Protein AF-A0A0V0GWK5-F1 (afdb_monomer_lite)

InterPro domains:
  IPR014729 Rossmann-like alpha/beta/alpha sandwich fold [G3DSA:3.40.50.620] (1-95)

Radius of gyration: 33.73 Å; chains: 1; bounding box: 62×29×101 Å

Organism: Solanum chacoense (NCBI:txid4108)

pLDDT: mean 85.8, std 14.34, range [45.94, 97.94]

Foldseek 3Di:
DPPVVVCVVPVPDDDDDDDCPDLQPCL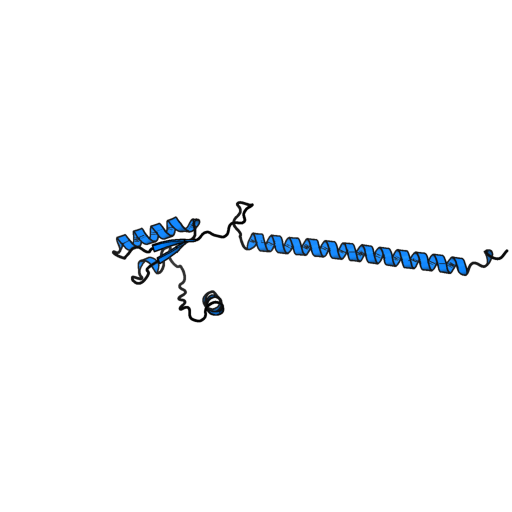QPDQPAAADEEEPVCVVSLVVSQVSNVVVVHDRHHYHYDYDDDDPPDPDDPDPVVVVVVVVVVVVVVVVVVVVVVVVVVVVVVVVVVVVVVVVVVVPDPVVPD

Sequence (130 aa):
CCKPYIQSIKPELIVEVEPIVDPYGPSIVDENLEAIVVSKETLPGGLSVNRKRAEKGLSQLKIEVVDLVSEESSGDKLSSTALRKLEAEKLRDQKLETEKHRDRKLEAEKLWDQKLEAEKLRDHNPESQI

Structure (mmCIF, N/CA/C/O backbone):
data_AF-A0A0V0GWK5-F1
#
_entry.id   AF-A0A0V0GWK5-F1
#
loop_
_atom_site.group_PDB
_atom_site.id
_atom_site.type_s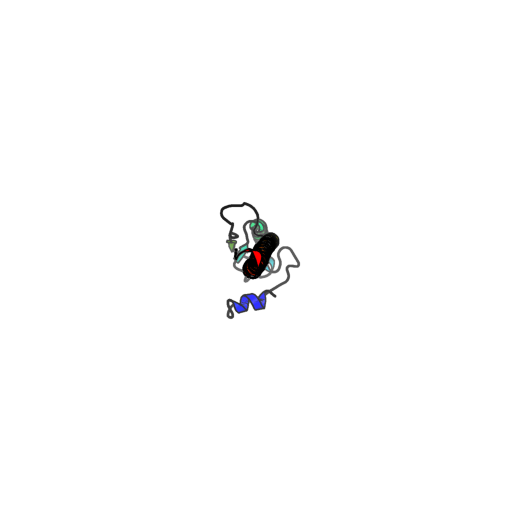ymbol
_atom_site.label_atom_id
_atom_site.label_alt_id
_atom_site.label_comp_id
_atom_site.label_asym_id
_atom_site.label_entity_id
_atom_site.label_seq_id
_atom_site.pdbx_PDB_ins_code
_atom_site.Cartn_x
_atom_site.Cartn_y
_atom_site.Cartn_z
_atom_site.occupancy
_atom_site.B_iso_or_equiv
_atom_site.auth_seq_id
_atom_site.auth_comp_id
_atom_site.auth_asym_id
_atom_site.auth_atom_id
_atom_site.pdbx_PDB_model_num
ATOM 1 N N . CYS A 1 1 ? -11.596 -4.134 -10.596 1.00 68.44 1 CYS A N 1
ATOM 2 C CA . CYS A 1 1 ? -10.327 -4.674 -11.142 1.00 68.44 1 CYS A CA 1
ATOM 3 C C . CYS A 1 1 ? -9.503 -5.433 -10.092 1.00 68.44 1 CYS A C 1
ATOM 5 O O . CYS A 1 1 ? -8.966 -6.473 -10.440 1.00 68.44 1 CYS A O 1
ATOM 7 N N . CYS A 1 2 ? -9.431 -4.989 -8.829 1.00 82.25 2 CYS A N 1
ATOM 8 C CA . CYS A 1 2 ? -8.555 -5.606 -7.817 1.00 82.25 2 CYS A CA 1
ATOM 9 C C . CYS A 1 2 ? -8.972 -7.021 -7.367 1.00 82.25 2 CYS A C 1
ATOM 11 O O . CYS A 1 2 ? -8.129 -7.908 -7.301 1.00 82.25 2 CYS A O 1
ATOM 13 N N . LYS A 1 3 ? -10.265 -7.258 -7.100 1.00 88.94 3 LYS A N 1
ATOM 14 C CA . LYS A 1 3 ? -10.751 -8.551 -6.579 1.00 88.94 3 LYS A CA 1
ATOM 15 C C . LYS A 1 3 ? -10.463 -9.747 -7.510 1.00 88.94 3 LYS A C 1
ATOM 17 O O . LYS A 1 3 ? -9.857 -10.698 -7.022 1.00 88.94 3 LYS A O 1
ATOM 22 N N . PRO A 1 4 ? -10.763 -9.693 -8.829 1.00 90.81 4 PRO A N 1
ATOM 23 C CA . PRO A 1 4 ? -10.402 -10.779 -9.745 1.00 90.81 4 PRO A CA 1
ATOM 24 C C . PRO A 1 4 ? -8.895 -11.061 -9.800 1.00 90.81 4 PRO A C 1
ATOM 26 O O . PRO A 1 4 ? -8.490 -12.214 -9.880 1.00 90.81 4 PRO A O 1
ATOM 29 N N . TYR A 1 5 ? -8.056 -10.021 -9.722 1.00 93.88 5 TYR A N 1
ATOM 30 C CA . TYR A 1 5 ? -6.602 -10.185 -9.740 1.00 93.88 5 TYR A CA 1
ATOM 31 C C . TYR A 1 5 ? -6.092 -10.904 -8.486 1.00 93.88 5 TYR A C 1
ATOM 33 O O . TYR A 1 5 ? -5.375 -11.895 -8.596 1.00 93.88 5 TYR A O 1
ATOM 41 N N . ILE A 1 6 ? -6.513 -10.468 -7.295 1.00 94.06 6 ILE A N 1
ATOM 42 C CA . ILE A 1 6 ? -6.103 -11.101 -6.031 1.00 94.06 6 ILE A CA 1
ATOM 43 C C . ILE A 1 6 ? -6.547 -12.572 -5.992 1.00 94.06 6 ILE A C 1
ATOM 45 O O . ILE A 1 6 ? -5.754 -13.447 -5.646 1.00 94.06 6 ILE A O 1
ATOM 49 N N . GLN A 1 7 ? -7.777 -12.857 -6.424 1.00 93.81 7 GLN A N 1
ATOM 50 C CA . GLN A 1 7 ? -8.308 -14.222 -6.484 1.00 93.81 7 GLN A CA 1
ATOM 51 C C . GLN A 1 7 ? -7.580 -15.104 -7.506 1.00 93.81 7 GLN A C 1
ATOM 53 O O . GLN A 1 7 ? -7.505 -16.310 -7.306 1.00 93.81 7 GLN A O 1
ATOM 58 N N . SER A 1 8 ? -7.010 -14.529 -8.571 1.00 95.56 8 SER A N 1
ATOM 59 C CA . SER A 1 8 ? -6.188 -15.297 -9.518 1.00 95.56 8 SER A CA 1
ATOM 60 C C . SER A 1 8 ? -4.866 -15.788 -8.912 1.00 95.56 8 SER A C 1
ATOM 62 O O . SER A 1 8 ? -4.325 -16.787 -9.374 1.00 95.56 8 SER A O 1
ATOM 64 N N . ILE A 1 9 ? -4.365 -15.113 -7.867 1.00 95.94 9 ILE A N 1
ATOM 65 C CA . ILE A 1 9 ? -3.140 -15.486 -7.142 1.00 95.94 9 ILE A CA 1
ATOM 66 C C . ILE A 1 9 ? -3.461 -16.440 -5.987 1.00 95.94 9 ILE A C 1
ATOM 68 O O . ILE A 1 9 ? -2.756 -17.427 -5.791 1.00 95.94 9 ILE A O 1
ATOM 72 N N . LYS A 1 10 ? -4.512 -16.139 -5.211 1.00 95.62 10 LYS A N 1
ATOM 73 C CA . LYS A 1 10 ? -4.935 -16.929 -4.047 1.00 95.62 10 LYS A CA 1
ATOM 74 C C . LYS A 1 10 ? -6.469 -17.033 -3.994 1.00 95.62 10 LYS A C 1
ATOM 76 O O . LYS A 1 10 ? -7.111 -16.165 -3.394 1.00 95.62 10 LYS A O 1
ATOM 81 N N . PRO A 1 11 ? -7.072 -18.050 -4.638 1.00 94.56 11 PRO A N 1
ATOM 82 C CA . PRO A 1 11 ? -8.526 -18.162 -4.789 1.00 94.56 11 PRO A CA 1
ATOM 83 C C . PRO A 1 11 ? -9.295 -18.292 -3.471 1.00 94.56 11 PRO A C 1
ATOM 85 O O . PRO A 1 11 ? -10.436 -17.842 -3.379 1.00 94.56 11 PRO A O 1
ATOM 88 N N . GLU A 1 12 ? -8.679 -18.893 -2.453 1.00 96.25 12 GLU A N 1
ATOM 89 C CA . GLU A 1 12 ? -9.270 -19.114 -1.132 1.00 96.25 12 GLU A CA 1
ATOM 90 C C . GLU A 1 12 ? -9.302 -17.855 -0.253 1.00 96.25 12 GLU A C 1
ATOM 92 O O . GLU A 1 12 ? -9.890 -17.870 0.829 1.00 96.25 12 GLU A O 1
ATOM 97 N N . LEU A 1 13 ? -8.666 -16.762 -0.689 1.00 94.69 13 LEU A N 1
ATOM 98 C CA . LEU A 1 13 ? -8.649 -15.521 0.071 1.00 94.69 13 LEU A CA 1
ATOM 99 C C . LEU A 1 13 ? -10.007 -14.813 -0.021 1.00 94.69 13 LEU A C 1
ATOM 101 O O . LEU A 1 13 ? -10.495 -14.480 -1.104 1.00 94.69 13 LEU A O 1
ATOM 105 N N . ILE A 1 14 ? -10.595 -14.523 1.138 1.00 92.44 14 ILE A N 1
ATOM 106 C CA . ILE A 1 14 ? -11.787 -13.683 1.234 1.00 92.44 14 ILE A CA 1
ATOM 107 C C . ILE A 1 14 ? -11.339 -12.229 1.090 1.00 92.44 14 ILE A C 1
ATOM 109 O O . ILE A 1 14 ? -10.559 -11.727 1.893 1.00 92.44 14 ILE A O 1
ATOM 113 N N . VAL A 1 15 ? -11.812 -11.570 0.031 1.00 92.50 15 VAL A N 1
ATOM 114 C CA . VAL A 1 15 ? -11.442 -10.190 -0.299 1.00 92.50 15 VAL A CA 1
ATOM 115 C C . VAL A 1 15 ? -12.684 -9.311 -0.308 1.00 92.50 15 VAL A C 1
ATOM 117 O O . VAL A 1 15 ? -13.603 -9.504 -1.121 1.00 92.50 15 VAL A O 1
ATOM 120 N N . GLU A 1 16 ? -12.659 -8.308 0.557 1.00 90.06 16 GLU A N 1
ATOM 121 C CA . GLU A 1 16 ? -13.603 -7.200 0.606 1.00 90.06 16 GLU A CA 1
ATOM 122 C C . GLU A 1 16 ? -12.930 -5.949 0.033 1.00 90.06 16 GLU A C 1
ATOM 124 O O . GLU A 1 16 ? -11.757 -5.683 0.294 1.00 90.06 16 GLU A O 1
ATOM 129 N N . VAL A 1 17 ? -13.635 -5.232 -0.843 1.00 89.44 17 VAL A N 1
ATOM 130 C CA . VAL A 1 17 ? -13.100 -4.049 -1.524 1.00 89.44 17 VAL A CA 1
ATOM 131 C C . VAL A 1 17 ? -14.111 -2.932 -1.371 1.00 89.44 17 VAL A C 1
ATOM 133 O O . VAL A 1 17 ? -15.157 -2.964 -2.010 1.00 89.44 17 VAL A O 1
ATOM 136 N N . GLU A 1 18 ? -13.745 -1.940 -0.572 1.00 85.38 18 GLU A N 1
ATOM 137 C CA . GLU A 1 18 ? -14.550 -0.753 -0.307 1.00 85.38 18 GLU A CA 1
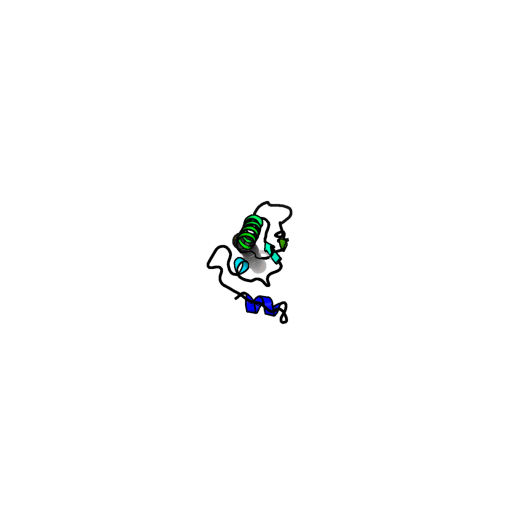ATOM 138 C C . GLU A 1 18 ? -13.868 0.492 -0.899 1.00 85.38 18 GLU A C 1
ATOM 140 O O . GLU A 1 18 ? -12.635 0.602 -0.867 1.00 85.38 18 GLU A O 1
ATOM 145 N N . PRO A 1 19 ? -14.627 1.442 -1.470 1.00 84.31 19 PRO A N 1
ATOM 146 C CA . PRO A 1 19 ? -14.075 2.710 -1.920 1.00 84.31 19 PRO A CA 1
ATOM 147 C C . PRO A 1 19 ? -13.645 3.572 -0.725 1.00 84.31 19 PRO A C 1
ATOM 149 O O . PRO A 1 19 ? -14.366 3.719 0.258 1.00 84.31 19 PRO A O 1
ATOM 152 N N . ILE A 1 20 ? -12.481 4.214 -0.840 1.00 85.00 20 ILE A N 1
ATOM 153 C CA . ILE A 1 20 ? -12.022 5.196 0.147 1.00 85.00 20 ILE A CA 1
ATOM 154 C C . ILE A 1 20 ? -12.735 6.520 -0.139 1.00 85.00 20 ILE A C 1
ATOM 156 O O . ILE A 1 20 ? -12.348 7.261 -1.043 1.00 85.00 20 ILE A O 1
ATOM 160 N N . VAL A 1 21 ? -13.803 6.791 0.609 1.00 88.75 21 VAL A N 1
ATOM 161 C CA . VAL A 1 21 ? -14.581 8.042 0.526 1.00 88.75 21 VAL A CA 1
ATOM 162 C C . VAL A 1 21 ? -14.166 9.069 1.580 1.00 88.75 21 VAL A C 1
ATOM 164 O O . VAL A 1 21 ? -14.413 10.261 1.417 1.00 88.75 21 VAL A O 1
ATOM 167 N N . ASP A 1 22 ? -13.500 8.618 2.641 1.00 89.12 22 ASP A N 1
ATOM 168 C CA . ASP A 1 22 ? -12.968 9.440 3.719 1.00 89.12 22 ASP A CA 1
ATOM 169 C C . ASP A 1 22 ? -11.564 8.948 4.132 1.00 89.12 22 ASP A C 1
ATOM 171 O O . ASP A 1 22 ? -11.180 7.829 3.789 1.00 89.12 22 ASP A O 1
ATOM 175 N N . PRO A 1 23 ? -10.771 9.756 4.862 1.00 86.94 23 PRO A N 1
ATOM 176 C CA . PRO A 1 23 ? -9.383 9.416 5.191 1.00 86.94 23 PRO A CA 1
ATOM 177 C C . PRO A 1 23 ? -9.194 8.175 6.076 1.00 86.94 23 PRO A C 1
ATOM 179 O O . PRO A 1 23 ? -8.066 7.699 6.198 1.00 86.94 23 PRO A O 1
ATOM 182 N N . TYR A 1 24 ? -10.250 7.687 6.731 1.00 90.69 24 TYR A N 1
ATOM 183 C CA . TYR A 1 24 ? -10.194 6.565 7.665 1.00 90.69 24 TYR A CA 1
ATOM 184 C C . TYR A 1 24 ? -10.879 5.313 7.104 1.00 90.69 24 TYR A C 1
ATOM 186 O O . TYR A 1 24 ? -10.419 4.197 7.361 1.00 90.69 24 TYR A O 1
ATOM 194 N N . GLY A 1 25 ? -11.960 5.470 6.340 1.00 89.00 25 GLY A N 1
ATOM 195 C CA . GLY A 1 25 ? -12.721 4.356 5.783 1.00 89.00 25 GLY A CA 1
ATOM 196 C C . GLY A 1 25 ? -13.246 3.412 6.879 1.00 89.00 25 GLY A C 1
ATOM 197 O O . GLY A 1 25 ? -13.550 3.859 7.993 1.00 89.00 25 GLY A O 1
ATOM 198 N N . PRO A 1 26 ? -13.313 2.089 6.629 1.00 90.00 26 PRO A N 1
ATOM 199 C CA . PRO A 1 26 ? -13.872 1.139 7.594 1.00 90.00 26 PRO A CA 1
ATOM 200 C C . PRO A 1 26 ? -13.012 0.985 8.860 1.00 90.00 26 PRO A C 1
ATOM 202 O O . PRO A 1 26 ? -13.476 0.483 9.884 1.00 90.00 26 PRO A O 1
ATOM 205 N N . SER A 1 27 ? -11.764 1.465 8.831 1.00 92.69 27 SER A N 1
ATOM 206 C CA . SER A 1 27 ? -10.781 1.234 9.892 1.00 92.69 27 SER A CA 1
ATOM 207 C C . SER A 1 27 ? -11.146 1.850 11.245 1.00 92.69 27 SER A C 1
ATOM 209 O O . SER A 1 27 ? -10.567 1.472 12.258 1.00 92.69 27 SER A O 1
ATOM 211 N N . ILE A 1 28 ? -12.108 2.776 11.300 1.00 93.94 28 ILE A N 1
ATOM 212 C CA . ILE A 1 28 ? -12.568 3.427 12.541 1.00 93.94 28 ILE A CA 1
ATOM 213 C C . ILE A 1 28 ? -14.002 3.047 12.930 1.00 93.94 28 ILE A C 1
ATOM 215 O O . ILE A 1 28 ? -14.610 3.739 13.755 1.00 93.94 28 ILE A O 1
ATOM 219 N N . VAL A 1 29 ? -14.569 2.030 12.284 1.00 92.50 29 VAL A N 1
ATOM 220 C CA . VAL A 1 29 ? -15.925 1.528 12.556 1.00 92.50 29 VAL A CA 1
ATOM 221 C C . VAL A 1 29 ? -15.956 0.015 12.738 1.00 92.50 29 VAL A C 1
ATOM 223 O O . VAL A 1 29 ? -16.749 -0.454 13.541 1.00 92.50 29 VAL A O 1
ATOM 226 N N . ASP A 1 30 ? -15.092 -0.736 12.053 1.00 92.44 30 ASP A N 1
ATOM 227 C CA . ASP A 1 30 ? -15.034 -2.188 12.200 1.00 92.44 30 ASP A CA 1
ATOM 228 C C . ASP A 1 30 ? -14.208 -2.591 13.433 1.00 92.44 30 ASP A C 1
ATOM 230 O O . ASP A 1 30 ? -13.012 -2.290 13.557 1.00 92.44 30 ASP A O 1
ATOM 234 N N . GLU A 1 31 ? -14.879 -3.258 14.368 1.00 94.81 31 GLU A N 1
ATOM 235 C CA . GLU A 1 31 ? -14.326 -3.769 15.622 1.00 94.81 31 GLU A CA 1
ATOM 236 C C . GLU A 1 31 ? -13.444 -5.004 15.421 1.00 94.81 31 GLU A C 1
ATOM 238 O O . GLU A 1 31 ? -12.522 -5.218 16.208 1.00 94.81 31 GLU A O 1
ATOM 243 N N . ASN A 1 32 ? -13.678 -5.778 14.357 1.00 94.12 32 ASN A N 1
ATOM 244 C CA . ASN A 1 32 ? -13.009 -7.059 14.120 1.00 94.12 32 ASN A CA 1
ATOM 245 C C . ASN A 1 32 ? -11.630 -6.907 13.467 1.00 94.12 32 ASN A C 1
ATOM 247 O O . ASN A 1 32 ? -10.920 -7.893 13.280 1.00 94.12 32 ASN A O 1
ATOM 251 N N . LEU A 1 33 ? -11.241 -5.685 13.098 1.00 95.31 33 LEU A N 1
ATOM 252 C CA . LEU A 1 33 ? -9.928 -5.420 12.524 1.00 95.31 33 LEU A CA 1
ATOM 253 C C . LEU A 1 33 ? -8.835 -5.518 13.591 1.00 95.31 33 LEU A C 1
ATOM 255 O O . LEU A 1 33 ? -8.908 -4.879 14.640 1.00 95.31 33 LEU A O 1
ATOM 259 N N . GLU A 1 34 ? -7.776 -6.257 13.268 1.00 96.75 34 GLU A N 1
ATOM 260 C CA . GLU A 1 34 ? -6.653 -6.513 14.180 1.00 96.75 34 GLU A CA 1
ATOM 261 C C . GLU A 1 34 ? -5.363 -5.792 13.757 1.00 96.75 34 GLU A C 1
ATOM 263 O O . GLU A 1 34 ? -4.509 -5.475 14.589 1.00 96.75 34 GLU A O 1
ATOM 268 N N . ALA A 1 35 ? -5.203 -5.507 12.462 1.00 97.00 35 ALA A N 1
ATOM 269 C CA . ALA A 1 35 ? -3.981 -4.941 11.904 1.00 97.00 35 ALA A CA 1
ATOM 270 C C . ALA A 1 35 ? -4.249 -3.993 10.729 1.00 97.00 35 ALA A C 1
ATOM 272 O O . ALA A 1 35 ? -5.263 -4.095 10.040 1.00 97.00 35 ALA A O 1
ATOM 273 N N . ILE A 1 36 ? -3.302 -3.086 10.485 1.00 96.06 36 ILE A N 1
ATOM 274 C CA . ILE A 1 36 ? -3.254 -2.222 9.306 1.00 96.06 36 ILE A CA 1
ATOM 275 C C . ILE A 1 36 ? -1.853 -2.270 8.697 1.00 96.06 36 ILE A C 1
ATOM 277 O O . ILE A 1 36 ? -0.851 -2.072 9.385 1.00 96.06 36 ILE A O 1
ATOM 281 N N . VAL A 1 37 ? -1.791 -2.538 7.395 1.00 95.81 37 VAL A N 1
ATOM 282 C CA . VAL A 1 37 ? -0.538 -2.578 6.636 1.00 95.81 37 VAL A CA 1
ATOM 283 C C . VAL A 1 37 ? -0.367 -1.253 5.905 1.00 95.81 37 VAL A C 1
ATOM 285 O O . VAL A 1 37 ? -1.262 -0.826 5.175 1.00 95.81 37 VAL A O 1
ATOM 288 N N . VAL A 1 38 ? 0.773 -0.598 6.106 1.00 95.06 38 VAL A N 1
ATOM 289 C CA . VAL A 1 38 ? 1.081 0.723 5.537 1.00 95.06 38 VAL A CA 1
ATOM 290 C C . VAL A 1 38 ? 2.485 0.744 4.945 1.00 95.06 38 VAL A C 1
ATOM 292 O O . VAL A 1 38 ? 3.350 -0.037 5.327 1.00 95.06 38 VAL A O 1
ATOM 295 N N . SER A 1 39 ? 2.734 1.667 4.022 1.00 92.19 39 SER A N 1
ATOM 296 C CA . SER A 1 39 ? 4.094 2.009 3.601 1.00 92.19 39 SER A CA 1
ATOM 297 C C . SER A 1 39 ? 4.724 3.022 4.562 1.00 92.19 39 SER A C 1
ATOM 299 O O . SER A 1 39 ? 4.029 3.656 5.365 1.00 92.19 39 SER A O 1
ATOM 301 N N . LYS A 1 40 ? 6.036 3.256 4.434 1.00 89.62 40 LYS A N 1
ATOM 302 C CA . LYS A 1 40 ? 6.741 4.324 5.168 1.00 89.62 40 LYS A CA 1
ATOM 303 C C . LYS A 1 40 ? 6.053 5.689 5.030 1.00 89.62 40 LYS A C 1
ATOM 305 O O . LYS A 1 40 ? 5.932 6.413 6.014 1.00 89.62 40 LYS A O 1
ATOM 310 N N . GLU A 1 41 ? 5.552 6.032 3.843 1.00 86.88 41 GLU A N 1
ATOM 311 C CA . GLU A 1 41 ? 4.875 7.315 3.608 1.00 86.88 41 GLU A CA 1
ATOM 312 C C . GLU A 1 41 ? 3.493 7.405 4.258 1.00 86.88 41 GLU A C 1
ATOM 314 O O . GLU A 1 41 ? 3.039 8.501 4.583 1.00 86.88 41 GLU A O 1
ATOM 319 N N . THR A 1 42 ? 2.814 6.271 4.442 1.00 92.06 42 THR A N 1
ATOM 320 C CA . THR A 1 42 ? 1.444 6.216 4.977 1.00 92.06 42 THR A CA 1
ATOM 321 C C . THR A 1 42 ? 1.388 5.854 6.462 1.00 92.06 42 THR A C 1
ATOM 323 O O . THR A 1 42 ? 0.311 5.889 7.062 1.00 92.06 42 THR A O 1
ATOM 326 N N . LEU A 1 43 ? 2.542 5.631 7.100 1.00 95.19 43 LEU A N 1
ATOM 327 C CA . LEU A 1 43 ? 2.668 5.449 8.547 1.00 95.19 43 LEU A CA 1
ATOM 328 C C . LEU A 1 43 ? 1.973 6.553 9.374 1.00 95.19 43 LEU A C 1
ATOM 330 O O . LEU A 1 43 ? 1.229 6.205 10.296 1.00 95.19 43 LEU A O 1
ATOM 334 N N . PRO A 1 44 ? 2.099 7.861 9.053 1.00 95.81 44 PRO A N 1
ATOM 335 C CA . PRO A 1 44 ? 1.356 8.898 9.773 1.00 95.81 44 PRO A CA 1
ATOM 336 C C . PRO A 1 44 ? -0.169 8.711 9.703 1.00 95.81 44 PRO A C 1
ATOM 338 O O . PRO A 1 44 ? -0.874 9.011 10.669 1.00 95.81 44 PRO A O 1
ATOM 341 N N . GLY A 1 45 ? -0.679 8.175 8.589 1.00 95.56 45 GLY A N 1
ATOM 342 C CA . GLY A 1 45 ? -2.090 7.824 8.418 1.00 95.56 45 GLY A CA 1
ATOM 343 C C . GLY A 1 45 ? -2.514 6.683 9.342 1.00 95.56 45 GLY A C 1
ATOM 344 O O . GLY A 1 45 ? -3.501 6.823 10.062 1.00 95.56 45 GLY A O 1
ATOM 345 N N . GLY A 1 46 ? -1.721 5.608 9.414 1.00 96.44 46 GLY A N 1
ATOM 346 C CA . GLY A 1 46 ? -1.965 4.488 10.336 1.00 96.44 46 GLY A CA 1
ATOM 347 C C . GLY A 1 46 ? -1.978 4.915 11.810 1.00 96.44 46 GLY A C 1
ATOM 348 O O . GLY A 1 46 ? -2.864 4.526 12.572 1.00 96.44 46 GLY A O 1
ATOM 349 N N . LEU A 1 47 ? -1.063 5.806 12.208 1.00 97.62 47 LEU A N 1
ATOM 350 C CA . LEU A 1 47 ? -1.067 6.399 13.552 1.00 97.62 47 LEU A CA 1
ATOM 351 C C . LEU A 1 47 ? -2.327 7.241 13.805 1.00 97.62 47 LEU A C 1
ATOM 353 O O . LEU A 1 47 ? -2.891 7.212 14.902 1.00 97.62 47 LEU A O 1
ATOM 357 N 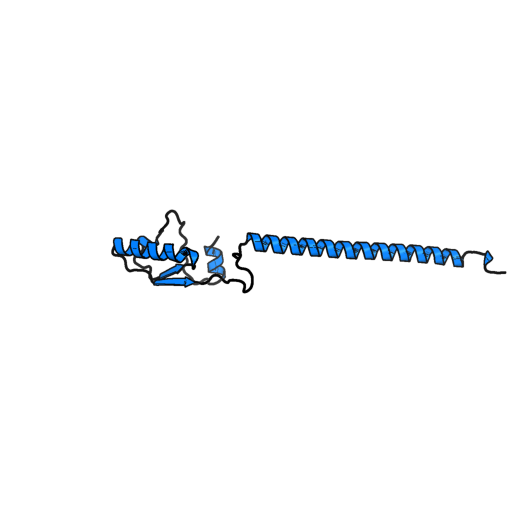N . SER A 1 48 ? -2.792 7.978 12.792 1.00 97.38 48 SER A N 1
ATOM 358 C CA . SER A 1 48 ? -4.032 8.755 12.878 1.00 97.38 48 SER A CA 1
ATOM 359 C C . SER A 1 48 ? -5.263 7.870 13.076 1.00 97.38 48 SER A C 1
ATOM 361 O O . SER A 1 48 ? -6.120 8.196 13.901 1.00 97.38 48 SER A O 1
ATOM 363 N N . VAL A 1 49 ? -5.325 6.726 12.388 1.00 97.19 49 VAL A N 1
ATOM 364 C CA . VAL A 1 49 ? -6.382 5.719 12.568 1.00 97.19 49 VAL A CA 1
ATOM 365 C C . VAL A 1 49 ? -6.415 5.223 14.013 1.00 97.19 49 VAL A C 1
ATOM 367 O O . VAL A 1 49 ? -7.474 5.264 14.634 1.00 97.19 49 VAL A O 1
ATOM 370 N N . ASN A 1 50 ? -5.274 4.840 14.595 1.00 97.62 50 ASN A N 1
ATOM 371 C CA . ASN A 1 50 ? -5.237 4.341 15.977 1.00 97.62 50 ASN A CA 1
ATOM 372 C C . ASN A 1 50 ? -5.659 5.383 17.015 1.00 97.62 50 ASN A C 1
ATOM 374 O O . ASN A 1 50 ? -6.361 5.045 17.971 1.00 97.62 50 ASN A O 1
ATOM 378 N N . ARG A 1 51 ? -5.304 6.657 16.814 1.00 97.81 51 ARG A N 1
ATOM 379 C CA . ARG A 1 51 ? -5.825 7.750 17.646 1.00 97.81 51 ARG A CA 1
ATOM 380 C C . ARG A 1 51 ? -7.350 7.834 17.545 1.00 97.81 51 ARG A C 1
ATOM 382 O O . ARG A 1 51 ? -8.024 7.904 18.569 1.00 97.81 51 ARG A O 1
ATOM 389 N N . LYS A 1 52 ? -7.899 7.758 16.329 1.00 97.12 52 LYS A N 1
ATOM 390 C CA . LYS A 1 52 ? -9.348 7.836 16.105 1.00 97.12 52 LYS A CA 1
ATOM 391 C C . LYS A 1 52 ? -10.107 6.626 16.653 1.00 97.12 52 LYS A C 1
ATOM 393 O O . LYS A 1 52 ? -11.213 6.783 17.161 1.00 97.12 52 LYS A O 1
ATOM 398 N N . ARG A 1 53 ? -9.506 5.437 16.586 1.00 97.69 53 ARG A N 1
ATOM 399 C CA . ARG A 1 53 ? -10.020 4.212 17.213 1.00 97.69 53 ARG A CA 1
ATOM 400 C C . ARG A 1 53 ? -10.067 4.353 18.734 1.00 97.69 53 ARG A C 1
ATOM 402 O O . ARG A 1 53 ? -11.116 4.103 19.316 1.00 97.69 53 ARG A O 1
ATOM 409 N N . ALA A 1 54 ? -9.003 4.865 19.355 1.00 97.19 54 ALA A N 1
ATOM 410 C CA . ALA A 1 54 ? -8.968 5.107 20.799 1.00 97.19 54 ALA A CA 1
ATOM 411 C C . ALA A 1 54 ? -10.022 6.132 21.259 1.00 97.19 54 ALA A C 1
ATOM 413 O O . ALA A 1 54 ? -10.704 5.895 22.252 1.00 97.19 54 ALA A O 1
ATOM 414 N N . GLU A 1 55 ? -10.225 7.225 20.509 1.00 97.19 55 GLU A N 1
ATOM 415 C CA . GLU A 1 55 ? -11.304 8.200 20.767 1.00 97.19 55 GLU A CA 1
ATOM 416 C C . GLU A 1 55 ? -12.703 7.559 20.755 1.00 97.19 55 GLU A C 1
ATOM 418 O O . GLU A 1 55 ? -13.607 8.030 21.442 1.00 97.19 55 GLU A O 1
ATOM 423 N N . LYS A 1 56 ? -12.882 6.488 19.975 1.00 95.62 56 LYS A N 1
ATOM 424 C CA . LYS A 1 56 ? -14.138 5.739 19.845 1.00 95.62 56 LYS A CA 1
ATOM 425 C C . LYS A 1 56 ? -14.230 4.513 20.763 1.00 95.62 56 LYS A C 1
ATOM 427 O O . LYS A 1 56 ? -15.216 3.791 20.687 1.00 95.62 56 LYS A O 1
ATOM 432 N N . GLY A 1 57 ? -13.223 4.261 21.602 1.00 96.56 57 GLY A N 1
ATOM 433 C CA . GLY A 1 57 ? -13.179 3.082 22.474 1.00 96.56 57 GLY A CA 1
ATOM 434 C C . GLY A 1 57 ? -12.865 1.763 21.756 1.00 96.56 57 GLY A C 1
ATOM 435 O O . GLY A 1 57 ? -13.083 0.699 22.325 1.00 96.56 57 GLY A O 1
ATOM 436 N N . LEU A 1 58 ? -12.348 1.818 20.526 1.00 97.12 58 LEU A N 1
ATOM 437 C CA . LEU A 1 58 ? -11.946 0.645 19.750 1.00 97.12 58 LEU A CA 1
ATOM 438 C C . LEU A 1 58 ? -10.514 0.209 20.093 1.00 97.12 58 LEU A C 1
ATOM 440 O O . LEU A 1 58 ? -9.650 1.038 20.396 1.00 97.12 58 LEU A O 1
ATOM 444 N N . SER A 1 59 ? -10.244 -1.094 19.972 1.00 97.38 59 SER A N 1
ATOM 445 C CA . SER A 1 59 ? -8.895 -1.662 20.080 1.00 97.38 59 SER A CA 1
ATOM 446 C C . SER A 1 59 ? -7.959 -1.037 19.043 1.00 97.38 59 SER A C 1
ATOM 448 O O . SER A 1 59 ? -8.345 -0.827 17.895 1.00 97.38 59 SER A O 1
ATOM 450 N N . GLN A 1 60 ? -6.720 -0.719 19.415 1.00 97.69 60 GLN A N 1
ATOM 451 C CA . GLN A 1 60 ? -5.741 -0.215 18.449 1.00 97.69 60 GLN A CA 1
ATOM 452 C C . GLN A 1 60 ? -5.290 -1.335 17.504 1.00 97.69 60 GLN A C 1
ATOM 454 O O . GLN A 1 60 ? -5.072 -2.464 17.936 1.00 97.69 60 GLN A O 1
ATOM 459 N N . LEU A 1 61 ? -5.122 -1.004 16.225 1.00 97.88 61 LEU A N 1
ATOM 460 C CA . LEU A 1 61 ? -4.631 -1.928 15.208 1.00 97.88 61 LEU A CA 1
ATOM 461 C C . LEU A 1 61 ? -3.118 -2.085 15.329 1.00 97.88 61 LEU A C 1
ATOM 463 O O . LEU A 1 61 ? -2.394 -1.100 15.530 1.00 97.88 61 LEU A O 1
ATOM 467 N N . LYS A 1 62 ? -2.625 -3.305 15.115 1.00 97.94 62 LYS A N 1
ATOM 468 C CA . LYS A 1 62 ? -1.199 -3.540 14.887 1.00 97.94 62 LYS A CA 1
ATOM 469 C C . LYS A 1 62 ? -0.789 -2.878 13.570 1.00 97.94 62 LYS A C 1
ATOM 471 O O . LYS A 1 62 ? -1.322 -3.221 12.519 1.00 97.94 62 LYS A O 1
ATOM 476 N N . ILE A 1 63 ? 0.138 -1.925 13.622 1.00 97.62 63 ILE A N 1
ATOM 477 C CA . ILE A 1 63 ? 0.646 -1.259 12.417 1.00 97.62 63 ILE A CA 1
ATOM 478 C C . ILE A 1 63 ? 1.844 -2.050 11.897 1.00 97.62 63 ILE A C 1
ATOM 480 O O . ILE A 1 63 ? 2.870 -2.119 12.570 1.00 97.62 63 ILE A O 1
ATOM 484 N N . GLU A 1 64 ? 1.715 -2.605 10.697 1.00 97.31 64 GLU A N 1
ATOM 485 C CA . GLU A 1 64 ? 2.811 -3.260 9.982 1.00 97.31 64 GLU A CA 1
ATOM 486 C C . GLU A 1 64 ? 3.296 -2.351 8.854 1.00 97.31 64 GLU A C 1
ATOM 488 O O . GLU A 1 64 ? 2.546 -2.038 7.925 1.00 97.31 64 GLU A O 1
ATOM 493 N N . VAL A 1 65 ? 4.550 -1.904 8.948 1.00 94.44 65 VAL A N 1
ATOM 494 C CA . VAL A 1 65 ? 5.168 -1.057 7.923 1.00 94.44 65 VAL A CA 1
ATOM 495 C C . VAL A 1 65 ? 5.912 -1.943 6.940 1.00 94.44 65 VAL A C 1
ATOM 497 O O . VAL A 1 65 ? 6.881 -2.604 7.307 1.00 94.44 65 VAL A O 1
ATOM 500 N N . VAL A 1 66 ? 5.469 -1.934 5.686 1.00 91.56 66 VAL A N 1
ATOM 501 C CA . VAL A 1 66 ? 6.147 -2.635 4.597 1.00 91.56 66 VAL A CA 1
ATOM 502 C C . VAL A 1 66 ? 7.015 -1.670 3.807 1.00 91.56 66 VAL A C 1
ATOM 504 O O . VAL A 1 66 ? 6.591 -0.578 3.414 1.00 91.56 66 VAL A O 1
ATOM 507 N N . ASP A 1 67 ? 8.251 -2.094 3.571 1.00 82.12 67 ASP A N 1
ATOM 508 C CA . ASP A 1 67 ? 9.170 -1.368 2.714 1.00 82.12 67 ASP A CA 1
ATOM 509 C C . ASP A 1 67 ? 8.776 -1.568 1.255 1.00 82.12 67 ASP A C 1
ATOM 511 O O . ASP A 1 67 ? 8.602 -2.687 0.771 1.00 82.12 67 ASP A O 1
ATOM 515 N N . LEU A 1 68 ? 8.630 -0.452 0.544 1.00 72.62 68 LEU A N 1
ATOM 516 C CA . LEU A 1 68 ? 8.600 -0.491 -0.908 1.00 72.62 68 LEU A CA 1
ATOM 517 C C . LEU A 1 68 ? 9.989 -0.927 -1.373 1.00 72.62 68 LEU A C 1
ATOM 519 O O . LEU A 1 68 ? 10.991 -0.436 -0.855 1.00 72.62 68 LEU A O 1
ATOM 523 N N . VAL A 1 69 ? 10.045 -1.842 -2.339 1.00 66.94 69 VAL A N 1
ATOM 524 C CA . VAL A 1 69 ? 11.307 -2.295 -2.930 1.00 66.94 69 VAL A CA 1
ATOM 525 C C . VAL A 1 69 ? 12.000 -1.079 -3.553 1.00 66.94 69 VAL A C 1
ATOM 527 O O . VAL A 1 69 ? 11.561 -0.572 -4.584 1.00 66.94 69 VAL A O 1
ATOM 530 N N . SER A 1 70 ? 13.035 -0.561 -2.889 1.00 54.03 70 SER A N 1
ATOM 531 C CA . SER A 1 70 ? 13.914 0.471 -3.436 1.00 54.03 70 SER A CA 1
ATOM 532 C C . SER A 1 70 ? 14.986 -0.195 -4.288 1.00 54.03 70 SER A C 1
ATOM 534 O O . SER A 1 70 ? 15.630 -1.134 -3.821 1.00 54.03 70 SER A O 1
ATOM 536 N N . GLU A 1 71 ? 15.216 0.301 -5.503 1.00 51.16 71 GLU A N 1
ATOM 537 C CA . GLU A 1 71 ? 16.433 -0.039 -6.239 1.00 51.16 71 GLU A CA 1
ATOM 538 C C . GLU A 1 71 ? 17.642 0.579 -5.531 1.00 51.16 71 GLU A C 1
ATOM 540 O O . GLU A 1 71 ? 17.635 1.744 -5.132 1.00 51.16 71 GLU A O 1
ATOM 545 N N . GLU A 1 72 ? 18.690 -0.218 -5.394 1.00 48.78 72 GLU A N 1
ATOM 546 C CA . GLU A 1 72 ? 19.923 0.050 -4.655 1.00 48.78 72 GLU A CA 1
ATOM 547 C C . GLU A 1 72 ? 20.791 1.184 -5.253 1.00 48.78 72 GLU A C 1
ATOM 549 O O . GLU A 1 72 ? 21.949 1.330 -4.875 1.00 48.78 72 GLU A O 1
ATOM 554 N N . SER A 1 73 ? 20.283 2.020 -6.172 1.00 46.88 73 SER A N 1
ATOM 555 C CA . SER A 1 73 ? 21.127 3.012 -6.860 1.00 46.88 73 SER A CA 1
ATOM 556 C C . SER A 1 73 ? 20.512 4.357 -7.247 1.00 46.88 73 SER A C 1
ATOM 558 O O . SER A 1 73 ? 21.247 5.208 -7.745 1.00 46.88 73 SER A O 1
ATOM 560 N N . SER A 1 74 ? 19.227 4.630 -7.022 1.00 48.88 74 SER A N 1
ATOM 561 C CA . SER A 1 74 ? 18.679 5.943 -7.406 1.00 48.88 74 SER A CA 1
ATOM 562 C C . SER A 1 74 ? 17.459 6.264 -6.559 1.00 48.88 74 SER A C 1
ATOM 564 O O . SER A 1 74 ? 16.459 5.561 -6.633 1.00 48.88 74 SER A O 1
ATOM 566 N N . GLY A 1 75 ? 17.538 7.313 -5.740 1.00 50.41 75 GLY A N 1
ATOM 567 C CA . GLY A 1 75 ? 16.510 7.731 -4.776 1.00 50.41 75 GLY A CA 1
ATOM 568 C C . GLY A 1 75 ? 15.180 8.215 -5.370 1.00 50.41 75 GLY A C 1
ATOM 569 O O . GLY A 1 75 ? 14.465 8.963 -4.707 1.00 50.41 75 GLY A O 1
ATOM 570 N N . ASP A 1 76 ? 14.836 7.798 -6.585 1.00 52.22 76 ASP A N 1
ATOM 571 C CA . ASP A 1 76 ? 13.579 8.119 -7.239 1.00 52.22 76 ASP A CA 1
ATOM 572 C C . ASP A 1 76 ? 12.602 6.948 -7.125 1.00 52.22 76 ASP A C 1
ATOM 574 O O . ASP A 1 76 ? 12.890 5.803 -7.472 1.00 52.22 76 ASP A O 1
ATOM 578 N N . LYS A 1 77 ? 11.401 7.257 -6.631 1.00 54.72 77 LYS A N 1
ATOM 579 C CA . LYS A 1 77 ? 10.257 6.343 -6.565 1.00 54.72 77 LYS A CA 1
ATOM 580 C C . LYS A 1 77 ? 10.081 5.579 -7.882 1.00 54.72 77 LYS A C 1
ATOM 582 O O . LYS A 1 77 ? 9.900 6.200 -8.932 1.00 54.72 77 LYS A O 1
ATOM 587 N N . LEU A 1 78 ? 9.983 4.249 -7.803 1.00 59.53 78 LEU A N 1
ATOM 588 C CA . LEU A 1 78 ? 9.507 3.409 -8.904 1.00 59.53 78 LEU A CA 1
ATOM 589 C C . LEU A 1 78 ? 8.061 3.794 -9.247 1.00 59.53 78 LEU A C 1
ATOM 591 O O . LEU A 1 78 ? 7.099 3.307 -8.655 1.00 59.53 78 LEU A O 1
ATOM 595 N N . SER A 1 79 ? 7.896 4.711 -10.197 1.00 64.25 79 SER A N 1
ATOM 596 C CA . SER A 1 79 ? 6.588 5.048 -10.747 1.00 64.25 79 SER A CA 1
ATOM 597 C C . SER A 1 79 ? 6.359 4.267 -12.034 1.00 64.25 79 SER A C 1
ATOM 599 O O . SER A 1 79 ? 7.255 4.128 -12.871 1.00 64.25 79 SER A O 1
ATOM 601 N N . SER A 1 80 ? 5.124 3.815 -12.253 1.00 68.19 80 SER A N 1
ATOM 602 C CA . SER A 1 80 ? 4.736 3.174 -13.516 1.00 68.19 80 SER A CA 1
ATOM 603 C C . SER A 1 80 ? 5.028 4.064 -14.730 1.00 68.19 80 SER A C 1
ATOM 605 O O . SER A 1 80 ? 5.267 3.563 -15.823 1.00 68.19 80 SER A O 1
ATOM 607 N N . THR A 1 81 ? 5.033 5.386 -14.548 1.00 75.25 81 THR A N 1
ATOM 608 C CA . THR A 1 81 ? 5.376 6.354 -15.593 1.00 75.25 81 THR A CA 1
ATOM 609 C C . THR A 1 81 ? 6.851 6.282 -15.978 1.00 75.25 81 THR A C 1
ATOM 611 O O . THR A 1 81 ? 7.159 6.322 -17.167 1.00 75.25 81 THR A O 1
ATOM 614 N N . ALA A 1 82 ? 7.755 6.163 -15.002 1.00 78.44 82 ALA A N 1
ATOM 615 C CA . ALA A 1 82 ? 9.189 6.034 -15.261 1.00 78.44 82 ALA A CA 1
ATOM 616 C C . ALA A 1 82 ? 9.502 4.720 -15.991 1.00 78.44 82 ALA A C 1
ATOM 618 O O . ALA A 1 82 ? 10.157 4.744 -17.031 1.00 78.44 82 ALA A O 1
ATOM 619 N N . LEU A 1 83 ? 8.930 3.602 -15.528 1.00 80.00 83 LEU A N 1
ATOM 620 C CA . LEU A 1 83 ? 9.102 2.293 -16.170 1.00 80.00 83 LEU A CA 1
ATOM 621 C C . LEU A 1 83 ? 8.604 2.286 -17.622 1.00 80.00 83 LEU A C 1
ATOM 623 O O . LEU A 1 83 ? 9.331 1.874 -18.522 1.00 80.00 83 LEU A O 1
ATOM 627 N N . ARG A 1 84 ? 7.402 2.823 -17.875 1.00 80.88 84 ARG A N 1
ATOM 628 C CA . ARG A 1 84 ? 6.852 2.921 -19.240 1.00 80.88 84 ARG A CA 1
ATOM 629 C C . ARG A 1 84 ? 7.713 3.791 -20.157 1.00 80.88 84 ARG A C 1
ATOM 631 O O . ARG A 1 84 ? 7.817 3.501 -21.345 1.00 80.88 84 ARG A O 1
ATOM 638 N N . LYS A 1 85 ? 8.315 4.865 -19.632 1.00 84.44 85 LYS A N 1
ATOM 639 C CA . LYS A 1 85 ? 9.224 5.721 -20.411 1.00 84.44 85 LYS A CA 1
ATOM 640 C C . LYS A 1 85 ? 10.502 4.978 -20.792 1.00 84.44 85 LYS A C 1
ATOM 642 O O . LYS A 1 85 ? 10.870 5.029 -21.962 1.00 84.44 85 LYS A O 1
ATOM 647 N N . LEU A 1 86 ? 11.115 4.275 -19.838 1.00 85.19 86 LEU A N 1
ATOM 648 C CA . LEU A 1 86 ? 12.336 3.499 -20.064 1.00 85.19 86 LEU A CA 1
ATOM 649 C C . LEU A 1 86 ? 12.109 2.384 -21.095 1.00 85.19 86 LEU A C 1
ATOM 651 O O . LEU A 1 86 ? 12.906 2.205 -22.012 1.00 85.19 86 LEU A O 1
ATOM 655 N N . GLU A 1 87 ? 10.988 1.670 -20.991 1.00 86.44 87 GLU A N 1
ATOM 656 C CA . GLU A 1 87 ? 10.622 0.623 -21.948 1.00 86.44 87 GLU A CA 1
ATOM 657 C C . GLU A 1 87 ? 10.397 1.193 -23.358 1.00 86.44 87 GLU A C 1
ATOM 659 O O . GLU A 1 87 ? 10.909 0.657 -24.343 1.00 86.44 87 GLU A O 1
ATOM 664 N N . ALA A 1 88 ? 9.699 2.329 -23.461 1.00 89.75 88 ALA A N 1
ATOM 665 C CA . ALA A 1 88 ? 9.488 3.006 -24.737 1.00 89.75 88 ALA A CA 1
ATOM 666 C C . ALA A 1 88 ? 10.796 3.518 -25.362 1.00 89.75 88 ALA A C 1
ATOM 668 O O . ALA A 1 88 ? 10.923 3.520 -26.585 1.00 89.75 88 ALA A O 1
ATOM 669 N N . GLU A 1 89 ? 11.755 3.968 -24.553 1.00 89.25 89 GLU A N 1
ATOM 670 C CA . GLU A 1 89 ? 13.076 4.397 -25.022 1.00 89.25 89 GLU A CA 1
ATOM 671 C C . GLU A 1 89 ? 13.891 3.223 -25.556 1.00 89.25 89 GLU A C 1
ATOM 673 O O . GLU A 1 89 ? 14.324 3.258 -26.706 1.00 89.25 89 GLU A O 1
ATOM 678 N N . LYS A 1 90 ? 13.949 2.122 -24.803 1.00 92.00 90 LYS A N 1
ATOM 679 C CA . LYS A 1 90 ? 14.628 0.893 -25.228 1.00 92.00 90 LYS A CA 1
ATOM 680 C C . LYS A 1 90 ? 14.080 0.346 -26.550 1.00 92.00 90 LYS A C 1
ATOM 682 O O . LYS A 1 90 ? 14.845 -0.082 -27.411 1.00 92.00 90 LYS A O 1
ATOM 687 N N . LEU A 1 91 ? 12.759 0.397 -26.740 1.00 92.62 91 LEU A N 1
ATOM 688 C CA . LEU A 1 91 ? 12.118 0.005 -28.000 1.00 92.62 91 LEU A CA 1
ATOM 689 C C . LEU A 1 91 ? 12.483 0.939 -29.165 1.00 92.62 91 LEU A C 1
ATOM 691 O O . LEU A 1 91 ? 12.634 0.468 -30.294 1.00 92.62 91 LEU A O 1
ATOM 695 N N . ARG A 1 92 ? 12.626 2.250 -28.918 1.00 91.50 92 ARG A N 1
ATOM 696 C CA . ARG A 1 92 ? 13.064 3.210 -29.947 1.00 91.50 92 ARG A CA 1
ATOM 697 C C . ARG A 1 92 ? 14.500 2.941 -30.376 1.00 91.50 92 ARG A C 1
ATOM 699 O O . ARG A 1 92 ? 14.750 2.876 -31.578 1.00 91.50 92 ARG A O 1
ATOM 706 N N . ASP A 1 93 ? 15.399 2.731 -29.422 1.00 91.94 93 ASP A N 1
ATOM 707 C CA . ASP A 1 93 ? 16.817 2.487 -29.704 1.00 91.94 93 ASP A CA 1
ATOM 708 C C . ASP A 1 93 ? 17.006 1.205 -30.518 1.00 91.94 93 ASP A C 1
ATOM 710 O O . ASP A 1 93 ? 17.667 1.210 -31.557 1.00 91.94 93 ASP A O 1
ATOM 714 N N . GLN A 1 94 ? 16.307 0.135 -30.133 1.00 90.75 94 GLN A N 1
ATOM 715 C CA . GLN A 1 94 ? 16.348 -1.147 -30.837 1.00 90.75 94 GLN A CA 1
ATOM 716 C C . GLN A 1 94 ? 15.802 -1.040 -32.274 1.00 90.75 94 GLN A C 1
ATOM 718 O O . GLN A 1 94 ? 16.315 -1.666 -33.209 1.00 90.75 94 GLN A O 1
ATOM 723 N N . LYS A 1 95 ? 14.777 -0.206 -32.489 1.00 92.62 95 LYS A N 1
ATOM 724 C CA . LYS A 1 95 ? 14.249 0.069 -33.832 1.00 92.62 95 LYS A CA 1
ATOM 725 C C . LYS A 1 95 ? 15.257 0.845 -34.686 1.00 92.62 95 LYS A C 1
ATOM 727 O O . LYS A 1 95 ? 15.440 0.524 -35.857 1.00 92.62 95 LYS A O 1
ATOM 732 N N . LEU A 1 96 ? 15.947 1.817 -34.094 1.00 92.38 96 LEU A N 1
ATOM 733 C CA . LEU A 1 96 ? 16.954 2.615 -34.790 1.00 92.38 96 LEU A CA 1
ATOM 734 C C . LEU A 1 96 ? 18.180 1.771 -35.183 1.00 92.38 96 LEU A C 1
ATOM 736 O O . LEU A 1 96 ? 18.735 1.933 -36.269 1.00 92.38 96 LEU A O 1
ATOM 740 N N . GLU A 1 97 ? 18.604 0.851 -34.316 1.00 90.88 97 GLU A N 1
ATOM 741 C CA . GLU A 1 97 ? 19.703 -0.081 -34.602 1.00 90.88 97 GLU A CA 1
ATOM 742 C C . GLU A 1 97 ? 19.357 -1.069 -35.719 1.00 90.88 97 GLU A C 1
ATOM 744 O O . GLU A 1 97 ? 20.169 -1.304 -36.618 1.00 90.88 97 GLU A O 1
ATOM 749 N N . THR A 1 98 ? 18.143 -1.622 -35.697 1.00 91.56 98 THR A N 1
ATOM 750 C CA . THR A 1 98 ? 17.687 -2.558 -36.735 1.00 91.56 98 THR A CA 1
ATOM 751 C C . THR A 1 98 ? 17.544 -1.888 -38.102 1.00 91.56 98 THR A C 1
ATOM 753 O O . THR A 1 98 ? 17.901 -2.498 -39.113 1.00 91.56 98 THR A O 1
ATOM 756 N N . GLU A 1 99 ? 17.101 -0.630 -38.147 1.00 93.38 99 GLU A N 1
ATOM 757 C CA . GLU A 1 99 ? 17.036 0.172 -39.375 1.00 93.38 99 GLU A CA 1
ATOM 758 C C . GLU A 1 99 ? 18.437 0.449 -39.940 1.00 93.38 99 GLU A C 1
ATOM 760 O O . GLU A 1 99 ? 18.710 0.103 -41.089 1.00 93.38 99 GLU A O 1
ATOM 765 N N . LYS A 1 100 ? 19.383 0.899 -39.103 1.00 91.94 100 LYS A N 1
ATOM 766 C CA . LYS A 1 100 ? 20.791 1.086 -39.509 1.00 91.94 100 LYS A CA 1
ATOM 767 C C . LYS A 1 100 ? 21.423 -0.188 -40.069 1.00 91.94 100 LYS A C 1
ATOM 769 O O . LYS A 1 100 ? 22.175 -0.135 -41.044 1.00 91.94 100 LYS A O 1
ATOM 774 N N . HIS A 1 101 ? 21.161 -1.338 -39.444 1.00 91.06 101 HIS A N 1
ATOM 775 C CA . HIS A 1 101 ? 21.682 -2.617 -39.924 1.00 91.06 101 HIS A CA 1
ATOM 776 C C . HIS A 1 101 ? 21.076 -2.997 -41.284 1.00 91.06 101 HIS A C 1
ATOM 778 O O . HIS A 1 101 ? 21.782 -3.505 -42.158 1.00 91.06 101 HIS A O 1
ATOM 784 N N . ARG A 1 102 ? 19.777 -2.739 -41.484 1.00 93.81 102 ARG A N 1
ATOM 785 C CA . ARG A 1 102 ? 19.103 -2.959 -42.769 1.00 93.81 102 ARG A CA 1
ATOM 786 C C . ARG A 1 102 ? 19.679 -2.058 -43.863 1.00 93.81 102 ARG A C 1
ATOM 788 O O . ARG A 1 102 ? 19.984 -2.571 -44.937 1.00 93.81 102 ARG A O 1
ATOM 795 N N . ASP A 1 103 ? 19.878 -0.774 -43.586 1.00 94.25 103 ASP A N 1
ATOM 796 C CA . ASP A 1 103 ? 20.418 0.180 -44.562 1.00 94.25 103 ASP A CA 1
ATOM 797 C C . ASP A 1 103 ? 21.831 -0.205 -45.001 1.00 94.25 103 ASP A C 1
ATOM 799 O O . ASP A 1 103 ? 22.110 -0.299 -46.197 1.00 94.25 103 ASP A O 1
ATOM 803 N N . ARG A 1 104 ? 22.698 -0.557 -44.044 1.00 94.12 104 ARG A N 1
ATOM 804 C CA . ARG A 1 104 ? 24.065 -1.008 -44.340 1.00 94.12 104 ARG A CA 1
ATOM 805 C C . ARG A 1 104 ? 24.086 -2.289 -45.179 1.00 94.12 104 ARG A C 1
ATOM 807 O O . ARG A 1 104 ? 24.957 -2.455 -46.030 1.00 94.12 104 ARG A O 1
ATOM 814 N N . LYS A 1 105 ? 23.128 -3.196 -44.955 1.00 93.81 105 LYS A N 1
ATOM 815 C CA . LYS A 1 105 ? 22.977 -4.414 -45.760 1.00 93.81 105 LYS A CA 1
ATOM 816 C C . LYS A 1 105 ? 22.573 -4.083 -47.200 1.00 93.81 105 LYS A C 1
ATOM 818 O O . LYS A 1 105 ? 23.193 -4.601 -48.122 1.00 93.81 105 LYS A O 1
ATOM 823 N N . LEU A 1 106 ? 21.595 -3.193 -47.384 1.00 95.06 106 LEU A N 1
ATOM 824 C CA . LEU A 1 106 ? 21.147 -2.751 -48.709 1.00 95.06 106 LEU A CA 1
ATOM 825 C C . LEU A 1 106 ? 22.257 -2.024 -49.479 1.00 95.06 106 LEU A C 1
ATOM 827 O O . LEU A 1 106 ? 22.397 -2.216 -50.685 1.00 95.06 106 LEU A O 1
ATOM 831 N N . GLU A 1 107 ? 23.057 -1.197 -48.805 1.00 95.06 107 GLU A N 1
ATOM 832 C CA . GLU A 1 107 ? 24.226 -0.556 -49.418 1.00 95.06 107 GLU A CA 1
ATOM 833 C C . GLU A 1 107 ? 25.269 -1.582 -49.864 1.00 95.06 107 GLU A C 1
ATOM 835 O O . GLU A 1 107 ? 25.765 -1.493 -50.986 1.00 95.06 107 GLU A O 1
ATOM 840 N N . ALA A 1 108 ? 25.571 -2.575 -49.024 1.00 94.00 108 ALA A N 1
ATOM 841 C CA . ALA A 1 108 ? 26.521 -3.631 -49.361 1.00 94.00 108 ALA A CA 1
ATOM 842 C C . ALA A 1 108 ? 26.047 -4.490 -50.546 1.00 94.00 108 ALA A C 1
ATOM 844 O O . ALA A 1 108 ? 26.860 -4.803 -51.415 1.00 94.00 108 ALA A O 1
ATOM 845 N N . GLU A 1 109 ? 24.754 -4.831 -50.600 1.00 93.81 109 GLU A N 1
ATOM 846 C CA . GLU A 1 109 ? 24.134 -5.560 -51.719 1.00 93.81 109 GLU A CA 1
ATOM 847 C C . GLU A 1 109 ? 24.236 -4.760 -53.025 1.00 93.81 109 GLU A C 1
ATOM 849 O O . GLU A 1 109 ? 24.759 -5.271 -54.013 1.00 93.81 109 GLU A O 1
ATOM 854 N N . LYS A 1 110 ? 23.879 -3.467 -53.011 1.00 95.94 110 LYS A N 1
ATOM 855 C CA . LYS A 1 110 ? 24.026 -2.585 -54.186 1.00 95.94 110 LYS A CA 1
ATOM 856 C C . LYS A 1 110 ? 25.470 -2.494 -54.681 1.00 95.94 110 LYS A C 1
ATOM 858 O O . LYS A 1 110 ? 25.715 -2.485 -55.886 1.00 95.94 110 LYS A O 1
ATOM 863 N N . LEU A 1 111 ? 26.430 -2.400 -53.760 1.00 95.12 111 LEU A N 1
ATOM 864 C CA . LEU A 1 111 ? 27.857 -2.333 -54.090 1.00 95.12 111 LEU A CA 1
ATOM 865 C C . LEU A 1 111 ? 28.350 -3.637 -54.723 1.00 95.12 111 LEU A C 1
ATOM 867 O O . LEU A 1 111 ? 29.199 -3.617 -55.616 1.00 95.12 111 LEU A O 1
ATOM 871 N N . TRP A 1 112 ? 27.824 -4.764 -54.247 1.00 89.00 112 TRP A N 1
ATOM 872 C CA . TRP A 1 112 ? 28.084 -6.083 -54.807 1.00 89.00 112 TRP A CA 1
ATOM 873 C C . TRP A 1 112 ? 27.531 -6.215 -56.223 1.00 89.00 112 TRP A C 1
ATOM 875 O O . TRP A 1 112 ? 28.277 -6.609 -57.119 1.00 89.00 112 TRP A O 1
ATOM 885 N N . ASP A 1 113 ? 26.283 -5.805 -56.446 1.00 93.81 113 ASP A N 1
ATOM 886 C CA . ASP A 1 113 ? 25.656 -5.825 -57.771 1.00 93.81 113 ASP A CA 1
ATOM 887 C C . ASP A 1 113 ? 26.421 -4.942 -58.766 1.00 93.81 113 ASP A C 1
ATOM 889 O O . ASP A 1 113 ? 26.718 -5.364 -59.884 1.00 93.81 113 ASP A O 1
ATOM 893 N N . GLN A 1 114 ? 26.829 -3.740 -58.344 1.00 93.62 114 GLN A N 1
ATOM 894 C CA . GLN A 1 114 ? 27.614 -2.833 -59.185 1.00 93.62 114 GLN A CA 1
ATOM 895 C C . GLN A 1 114 ? 28.987 -3.417 -59.551 1.00 93.62 114 GLN A C 1
ATOM 897 O O . GLN A 1 114 ? 29.441 -3.259 -60.687 1.00 93.62 114 GLN A O 1
ATOM 902 N N . LYS A 1 115 ? 29.658 -4.101 -58.614 1.00 91.56 115 LYS A N 1
ATOM 903 C CA . LYS A 1 115 ? 30.926 -4.794 -58.891 1.00 91.56 115 LYS A CA 1
ATOM 904 C C . LYS A 1 11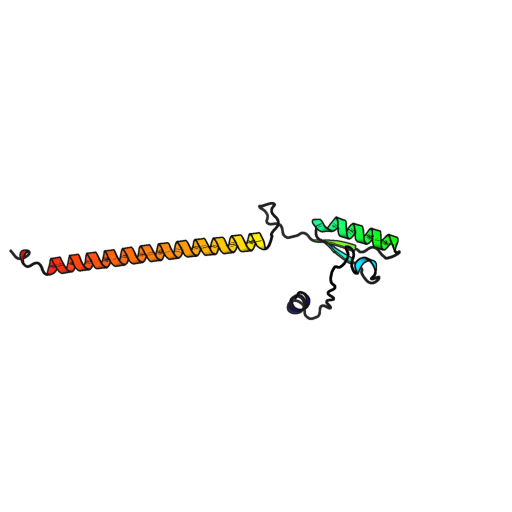5 ? 30.743 -5.955 -59.861 1.00 91.56 115 LYS A C 1
ATOM 906 O O . LYS A 1 115 ? 31.562 -6.093 -60.765 1.00 91.56 115 LYS A O 1
ATOM 911 N N . LEU A 1 116 ? 29.688 -6.751 -59.687 1.00 88.56 116 LEU A N 1
ATOM 912 C CA . LEU A 1 116 ? 29.375 -7.875 -60.569 1.00 88.56 116 LEU A CA 1
ATOM 913 C C . LEU A 1 116 ? 29.113 -7.392 -62.002 1.00 88.56 116 LEU A C 1
ATOM 915 O O . LEU A 1 116 ? 29.585 -8.000 -62.960 1.00 88.56 116 LEU A O 1
ATOM 919 N N . GLU A 1 117 ? 28.403 -6.274 -62.150 1.00 88.50 117 GLU A N 1
ATOM 920 C CA . GLU A 1 117 ? 28.136 -5.670 -63.456 1.00 88.50 117 GLU A CA 1
ATOM 921 C C . GLU A 1 117 ? 29.419 -5.128 -64.108 1.00 88.50 117 GLU A C 1
ATOM 923 O O . GLU A 1 117 ? 29.684 -5.383 -65.284 1.00 88.50 117 GLU A O 1
ATOM 928 N N . ALA A 1 118 ? 30.275 -4.455 -63.330 1.00 84.38 118 ALA A N 1
ATOM 929 C CA . ALA A 1 118 ? 31.585 -4.001 -63.797 1.00 84.38 118 ALA A CA 1
ATOM 930 C C . ALA A 1 118 ? 32.514 -5.168 -64.188 1.00 84.38 118 ALA A C 1
ATOM 932 O O . ALA A 1 118 ? 33.339 -5.023 -65.088 1.00 84.38 118 ALA A O 1
ATOM 933 N N . GLU A 1 119 ? 32.390 -6.321 -63.528 1.00 85.06 119 GLU A N 1
ATOM 934 C CA . GLU A 1 119 ? 33.146 -7.531 -63.850 1.00 85.06 119 GLU A CA 1
ATOM 935 C C . GLU A 1 119 ? 32.665 -8.189 -65.147 1.00 85.06 119 GLU A C 1
ATOM 937 O O . GLU 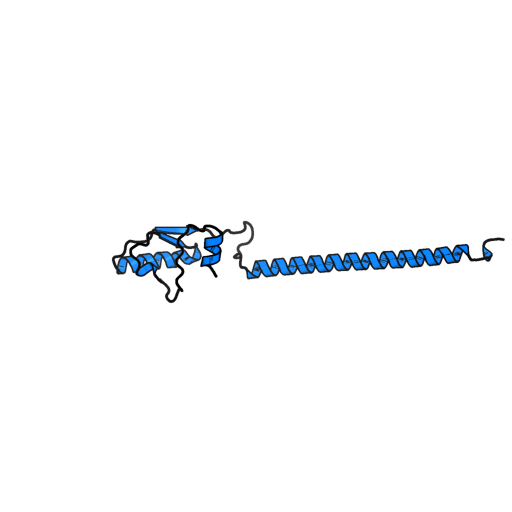A 1 119 ? 33.485 -8.439 -66.029 1.00 85.06 119 GLU A O 1
ATOM 942 N N . LYS A 1 120 ? 31.349 -8.340 -65.339 1.00 81.81 120 LYS A N 1
ATOM 943 C CA . LYS A 1 120 ? 30.769 -8.849 -66.597 1.00 81.81 120 LYS A CA 1
ATOM 944 C C . LYS A 1 120 ? 31.161 -8.022 -67.825 1.00 81.81 120 LYS A C 1
ATOM 946 O O . LYS A 1 120 ? 31.355 -8.585 -68.904 1.00 81.81 120 LYS A O 1
ATOM 951 N N . LEU A 1 121 ? 31.282 -6.702 -67.666 1.00 71.38 121 LEU A N 1
ATOM 952 C CA . LEU A 1 121 ? 31.710 -5.781 -68.725 1.00 71.38 121 LEU A CA 1
ATOM 953 C C . LEU A 1 121 ? 33.188 -5.950 -69.113 1.00 71.38 121 LEU A C 1
ATOM 955 O O . LEU A 1 121 ? 33.546 -5.654 -70.251 1.00 71.38 121 LEU A O 1
ATOM 959 N N . ARG A 1 122 ? 34.044 -6.444 -68.208 1.00 65.31 122 ARG A N 1
ATOM 960 C CA . ARG A 1 122 ? 35.453 -6.737 -68.522 1.00 65.31 122 ARG A CA 1
ATOM 961 C C . ARG A 1 122 ? 35.605 -7.999 -69.368 1.00 65.31 122 ARG A C 1
ATOM 963 O O . ARG A 1 122 ? 36.414 -7.991 -70.289 1.00 65.31 122 ARG A O 1
ATOM 970 N N . ASP A 1 123 ? 34.792 -9.022 -69.118 1.00 62.19 123 ASP A N 1
ATOM 971 C CA . ASP A 1 123 ? 34.855 -10.295 -69.854 1.00 62.19 123 ASP A CA 1
ATOM 972 C C . ASP A 1 123 ? 34.305 -10.205 -71.292 1.00 62.19 123 ASP A C 1
ATOM 974 O O . ASP A 1 123 ? 34.639 -11.034 -72.134 1.00 62.19 123 ASP A O 1
ATOM 978 N N . HIS A 1 124 ? 33.487 -9.190 -71.601 1.00 58.72 124 HIS A N 1
ATOM 979 C CA . HIS A 1 124 ? 32.915 -8.964 -72.939 1.00 58.72 124 HIS A CA 1
ATOM 980 C C . HIS A 1 124 ? 33.613 -7.847 -73.732 1.00 58.72 124 HIS A C 1
ATOM 982 O O . HIS A 1 124 ? 33.118 -7.467 -74.794 1.00 58.72 124 HIS A O 1
ATOM 988 N N . ASN A 1 125 ? 34.744 -7.309 -73.254 1.00 59.75 125 ASN A N 1
ATOM 989 C CA . ASN A 1 125 ? 35.518 -6.326 -74.011 1.00 59.75 125 ASN A CA 1
ATOM 990 C C . ASN A 1 125 ? 36.470 -7.031 -75.008 1.00 59.75 125 ASN A C 1
ATOM 992 O O . ASN A 1 125 ? 37.453 -7.641 -74.571 1.00 59.75 125 ASN A O 1
ATOM 996 N N . PRO A 1 126 ? 36.240 -6.938 -76.335 1.00 55.34 126 PRO A N 1
ATOM 997 C CA . PRO A 1 126 ? 37.040 -7.636 -77.346 1.00 55.34 126 PRO A CA 1
ATOM 998 C C . PRO A 1 126 ? 38.473 -7.094 -77.510 1.00 55.34 126 PRO A C 1
ATOM 1000 O O . PRO A 1 126 ? 39.256 -7.680 -78.248 1.00 55.34 126 PRO A O 1
ATOM 1003 N N . GLU A 1 127 ? 38.853 -6.015 -76.818 1.00 57.22 127 GLU A N 1
ATOM 1004 C CA . GLU A 1 127 ? 40.203 -5.427 -76.898 1.00 57.22 127 GLU A CA 1
ATOM 1005 C C . GLU A 1 127 ? 41.242 -6.050 -75.945 1.00 57.22 127 GLU A C 1
ATOM 1007 O O . GLU A 1 127 ? 42.379 -5.591 -75.896 1.00 57.22 127 GLU A O 1
ATOM 1012 N N . SER A 1 128 ? 40.902 -7.104 -75.194 1.00 55.72 128 SER A N 1
ATOM 1013 C CA . SER A 1 128 ? 41.873 -7.815 -74.335 1.00 55.72 128 SER A CA 1
ATOM 1014 C C . SER A 1 128 ? 42.553 -9.023 -75.002 1.00 55.72 128 SER A C 1
ATOM 1016 O O . SER A 1 128 ? 43.353 -9.704 -74.363 1.00 55.72 128 SER A O 1
ATOM 1018 N N . GLN A 1 129 ? 42.274 -9.279 -76.286 1.00 51.91 129 GLN A N 1
ATOM 1019 C CA . GLN A 1 129 ? 42.943 -10.306 -77.093 1.00 51.91 129 GLN A CA 1
ATOM 1020 C C . GLN A 1 129 ? 43.730 -9.674 -78.252 1.00 51.91 129 GLN A C 1
ATOM 1022 O O . GLN A 1 129 ? 43.326 -9.770 -79.410 1.00 51.91 129 GLN A O 1
ATOM 1027 N N . ILE A 1 130 ? 44.857 -9.028 -77.939 1.00 45.94 130 ILE A N 1
ATOM 1028 C CA . ILE A 1 130 ? 45.964 -8.788 -78.883 1.00 45.94 130 ILE A CA 1
ATOM 1029 C C . ILE A 1 130 ? 47.264 -9.183 -78.189 1.00 45.94 130 ILE A C 1
ATOM 1031 O O . ILE A 1 130 ? 47.453 -8.756 -77.028 1.00 45.94 130 ILE A O 1
#

Secondary structure (DSSP, 8-state):
-HHHHHHHH-TT---------SSSGGGGT-TT--EEEEETTTHHHHHHHHHHHHHTTPPPPEEEEEPP---TT--S---HHHHHHHHHHHHHHHHHHHHHHHHHHHHHHHHHHHHHHHHHHHHT-GGG--